Protein AF-A0A1S4CFL9-F1 (afdb_monomer_lite)

Sequence (159 aa):
MVHDGQSRFSINGKPIYHFVGTSTFSEYTVVHVGCVVKISPLLLLTKSVFSVVESPHVIAKMTDGRVDRSVEYTGHIDAMISAFEYAHDTHPMNLMNGMTLKRTFFGNNKPRYDLPSVVEKYMNKELELEKFITHKLLFAEINKAFDLMLKGEGLRCIC

pLDDT: mean 77.55, std 16.58, range [30.53, 96.88]

Structure (mmCIF, N/CA/C/O backbone):
data_AF-A0A1S4CFL9-F1
#
_entry.id   AF-A0A1S4CFL9-F1
#
loop_
_atom_site.group_PDB
_atom_site.id
_atom_site.type_symbol
_atom_site.label_atom_id
_atom_site.label_alt_id
_atom_site.label_comp_id
_atom_site.label_asym_id
_atom_site.label_entity_id
_atom_site.label_seq_id
_atom_site.pdbx_PDB_ins_code
_atom_site.Cartn_x
_atom_site.Cartn_y
_atom_site.Cartn_z
_atom_site.occupancy
_atom_site.B_iso_or_equiv
_atom_site.auth_seq_id
_atom_site.auth_comp_id
_atom_site.auth_asym_id
_atom_site.auth_atom_id
_atom_site.pdbx_PDB_model_num
ATOM 1 N N . MET A 1 1 ? 5.068 12.900 10.701 1.00 54.12 1 MET A N 1
ATOM 2 C CA . MET A 1 1 ? 4.931 12.569 12.137 1.00 54.12 1 MET A CA 1
ATOM 3 C C . MET A 1 1 ? 4.168 13.692 12.804 1.00 54.12 1 MET A C 1
ATOM 5 O O . MET A 1 1 ? 4.360 14.834 12.404 1.00 54.12 1 MET A O 1
ATOM 9 N N . VAL A 1 2 ? 3.292 13.383 13.761 1.00 65.19 2 VAL A N 1
ATOM 10 C CA . VAL A 1 2 ? 2.716 14.421 14.626 1.00 65.19 2 VAL A CA 1
ATOM 11 C C . VAL A 1 2 ? 3.889 15.062 15.379 1.00 65.19 2 VAL A C 1
ATOM 13 O O . VAL A 1 2 ? 4.728 14.352 15.930 1.00 65.19 2 VAL A O 1
ATOM 16 N N . HIS A 1 3 ? 4.032 16.382 15.273 1.00 70.56 3 HIS A N 1
ATOM 17 C CA . HIS A 1 3 ? 5.257 17.091 15.669 1.00 70.56 3 HIS A CA 1
ATOM 18 C C . HIS A 1 3 ? 5.494 17.126 17.186 1.00 70.56 3 HIS A C 1
ATOM 20 O O . HIS A 1 3 ? 6.603 17.413 17.619 1.00 70.56 3 HIS A O 1
ATOM 26 N N . ASP A 1 4 ? 4.476 16.802 17.981 1.00 84.50 4 ASP A N 1
ATOM 27 C CA . ASP A 1 4 ? 4.529 16.777 19.445 1.00 84.50 4 ASP A CA 1
ATOM 28 C C . ASP A 1 4 ? 5.131 15.485 20.029 1.00 84.50 4 ASP A C 1
ATOM 30 O O . ASP A 1 4 ? 5.258 15.366 21.246 1.00 84.50 4 ASP A O 1
ATOM 34 N N . GLY A 1 5 ? 5.497 14.510 19.184 1.00 80.25 5 GLY A N 1
ATOM 35 C CA . GLY A 1 5 ? 6.109 13.248 19.612 1.00 80.25 5 GLY A CA 1
ATOM 36 C C . GLY A 1 5 ? 5.176 12.321 20.398 1.00 80.25 5 GLY A C 1
ATOM 37 O O . GLY A 1 5 ? 5.620 11.285 20.892 1.00 80.25 5 GLY A O 1
ATOM 38 N N . GLN A 1 6 ? 3.890 12.654 20.511 1.00 86.56 6 GLN A N 1
ATOM 39 C CA . GLN A 1 6 ? 2.918 11.873 21.266 1.00 86.56 6 GLN A CA 1
ATOM 40 C C . GLN A 1 6 ? 2.059 11.000 20.347 1.00 86.56 6 GLN A C 1
ATOM 42 O O . GLN A 1 6 ? 1.766 11.347 19.201 1.00 86.56 6 GLN A O 1
ATOM 47 N N . SER A 1 7 ? 1.590 9.866 20.873 1.00 91.88 7 SER A N 1
ATOM 48 C CA . SER A 1 7 ? 0.636 9.035 20.144 1.00 91.88 7 SER A CA 1
ATOM 49 C C . SER A 1 7 ? -0.804 9.524 20.283 1.00 91.88 7 SER A C 1
ATOM 51 O O . SER A 1 7 ? -1.218 10.035 21.319 1.00 91.88 7 SER A O 1
ATOM 53 N N . ARG A 1 8 ? -1.588 9.313 19.225 1.00 94.81 8 ARG A N 1
ATOM 54 C CA . ARG A 1 8 ? -3.044 9.525 19.195 1.00 94.81 8 ARG A CA 1
ATOM 55 C C . ARG A 1 8 ? -3.832 8.221 19.341 1.00 94.81 8 ARG A C 1
ATOM 57 O O . ARG A 1 8 ? -5.053 8.258 19.377 1.00 94.81 8 ARG A O 1
ATOM 64 N N . PHE A 1 9 ? -3.131 7.097 19.468 1.00 96.06 9 PHE A N 1
ATOM 65 C CA . PHE A 1 9 ? -3.704 5.788 19.738 1.00 96.06 9 PHE A CA 1
ATOM 66 C C . PHE A 1 9 ? -3.302 5.316 21.131 1.00 96.06 9 PHE A C 1
ATOM 68 O O . PHE A 1 9 ? -2.152 5.472 21.552 1.00 96.06 9 PHE A O 1
ATOM 75 N N . SER A 1 10 ? -4.245 4.698 21.834 1.00 96.31 10 SER A N 1
ATOM 76 C CA . SER A 1 10 ? -3.976 4.019 23.096 1.00 96.31 10 SER A CA 1
ATOM 77 C C . SER A 1 10 ? -4.935 2.852 23.291 1.00 96.31 10 SER A C 1
ATOM 79 O O . SER A 1 10 ? -6.075 2.910 22.834 1.00 96.31 10 SER A O 1
ATOM 81 N N . ILE A 1 11 ? -4.479 1.810 23.982 1.00 96.88 11 ILE A N 1
ATOM 82 C CA . ILE A 1 11 ? -5.327 0.725 24.487 1.00 96.88 11 ILE A CA 1
ATOM 83 C C . ILE A 1 11 ? -5.075 0.622 25.985 1.00 96.88 11 ILE A C 1
ATOM 85 O O . ILE A 1 11 ? -3.927 0.528 26.421 1.00 96.88 11 ILE A O 1
ATOM 89 N N . ASN A 1 12 ? -6.145 0.653 26.783 1.00 96.62 12 ASN A N 1
ATOM 90 C CA . ASN A 1 12 ? -6.076 0.565 28.247 1.00 96.62 12 ASN A CA 1
ATOM 91 C C . ASN A 1 12 ? -5.094 1.584 28.864 1.00 96.62 12 ASN A C 1
ATOM 93 O O . ASN A 1 12 ? -4.309 1.252 29.750 1.00 96.62 12 ASN A O 1
ATOM 97 N N . GLY A 1 13 ? -5.077 2.812 28.334 1.00 94.19 13 GLY A N 1
ATOM 98 C CA . GLY A 1 13 ? -4.181 3.889 28.774 1.00 94.19 13 GLY A CA 1
ATOM 99 C C . GLY A 1 13 ? -2.720 3.754 28.326 1.00 94.19 13 GLY A C 1
ATOM 100 O O . GLY A 1 13 ? -1.931 4.667 28.562 1.00 94.19 13 GLY A O 1
ATOM 101 N N . LYS A 1 14 ? -2.338 2.662 27.649 1.00 96.00 14 LYS A N 1
ATOM 102 C CA . LYS A 1 14 ? -0.991 2.488 27.089 1.00 96.00 14 LYS A CA 1
ATOM 103 C C . LYS A 1 14 ? -0.932 3.034 25.659 1.00 96.00 14 LYS A C 1
ATOM 105 O O . LYS A 1 14 ? -1.786 2.663 24.850 1.00 96.00 14 LYS A O 1
ATOM 110 N N . PRO A 1 15 ? 0.050 3.885 25.319 1.00 95.19 15 PRO A N 1
ATOM 111 C CA . PRO A 1 15 ? 0.169 4.455 23.982 1.00 95.19 15 PRO A CA 1
ATOM 112 C C . PRO A 1 15 ? 0.551 3.390 22.944 1.00 95.19 15 PRO A C 1
ATOM 114 O O . PRO A 1 15 ? 1.374 2.516 23.212 1.00 95.19 15 PRO A O 1
ATOM 117 N N . ILE A 1 16 ? -0.017 3.500 21.743 1.00 95.56 16 ILE A N 1
ATOM 118 C CA . ILE A 1 16 ? 0.307 2.661 20.576 1.00 95.56 16 ILE A CA 1
ATOM 119 C C . ILE A 1 16 ? 0.970 3.535 19.529 1.00 95.56 16 ILE A C 1
ATOM 121 O O . ILE A 1 16 ? 0.428 4.576 19.183 1.00 95.56 16 ILE A O 1
ATOM 125 N N . TYR A 1 17 ? 2.128 3.154 19.007 1.00 92.56 17 TYR A N 1
ATOM 126 C CA . TYR A 1 17 ? 2.849 4.007 18.064 1.00 92.56 17 TYR A CA 1
ATOM 127 C C . TYR A 1 17 ? 2.162 4.114 16.703 1.00 92.56 17 TYR A C 1
ATOM 129 O O . TYR A 1 17 ? 1.565 3.168 16.197 1.00 92.56 17 TYR A O 1
ATOM 137 N N . HIS A 1 18 ? 2.300 5.290 16.094 1.00 92.19 18 HIS A N 1
ATOM 138 C CA . HIS A 1 18 ? 1.930 5.501 14.701 1.00 92.19 18 HIS A CA 1
ATOM 139 C C . HIS A 1 18 ? 2.923 4.813 13.764 1.00 92.19 18 HIS A C 1
ATOM 141 O O . HIS A 1 18 ? 4.128 4.834 14.015 1.00 92.19 18 HIS A O 1
ATOM 147 N N . PHE A 1 19 ? 2.432 4.294 12.639 1.00 87.88 19 PHE A N 1
ATOM 148 C CA . PHE A 1 19 ? 3.258 3.675 11.606 1.00 87.88 19 PHE A CA 1
ATOM 149 C C . PHE A 1 19 ? 3.299 4.553 10.350 1.00 87.88 19 PHE A C 1
ATOM 151 O O . PHE A 1 19 ? 2.260 4.909 9.793 1.00 87.88 19 PHE A O 1
ATOM 158 N N . VAL A 1 20 ? 4.510 4.959 9.946 1.00 87.12 20 VAL A N 1
ATOM 159 C CA . VAL A 1 20 ? 4.816 5.764 8.735 1.00 87.12 20 VAL A CA 1
ATOM 160 C C . VAL A 1 20 ? 3.961 7.042 8.594 1.00 87.12 20 VAL A C 1
ATOM 162 O O . VAL A 1 20 ? 3.805 7.608 7.517 1.00 87.12 20 VAL A O 1
ATOM 165 N N . GLY A 1 21 ? 3.417 7.545 9.706 1.00 84.31 21 GLY A N 1
ATOM 166 C CA . GLY A 1 21 ? 2.596 8.757 9.741 1.00 84.31 21 GLY A CA 1
ATOM 167 C C . GLY A 1 21 ? 1.194 8.623 9.138 1.00 84.31 21 GLY A C 1
ATOM 168 O O . GLY A 1 21 ? 0.580 9.659 8.888 1.00 84.31 21 GLY A O 1
ATOM 169 N N . THR A 1 22 ? 0.705 7.399 8.910 1.00 87.56 22 THR A N 1
ATOM 170 C CA . THR A 1 22 ? -0.627 7.125 8.340 1.00 87.56 22 THR A CA 1
ATOM 171 C C . THR A 1 22 ? -1.465 6.203 9.223 1.00 87.56 22 THR A C 1
ATOM 173 O O . THR A 1 22 ? -2.600 6.549 9.533 1.00 87.56 22 THR A O 1
ATOM 176 N N . SER A 1 23 ? -0.911 5.072 9.676 1.00 92.44 23 SER A N 1
ATOM 177 C CA . SER A 1 23 ? -1.579 4.116 10.579 1.00 92.44 23 SER A CA 1
ATOM 178 C C . SER A 1 23 ? -2.971 3.676 10.085 1.00 92.44 23 SER A C 1
ATOM 180 O O . SER A 1 23 ? -3.957 3.773 10.808 1.00 92.44 23 SER A O 1
ATOM 182 N N . THR A 1 24 ? -3.065 3.222 8.832 1.00 92.81 24 THR A N 1
ATOM 183 C CA . THR A 1 24 ? -4.346 2.950 8.145 1.00 92.81 24 THR A CA 1
ATOM 184 C C . THR A 1 24 ? -5.028 1.640 8.539 1.00 92.81 24 THR A C 1
ATOM 186 O O . THR A 1 24 ? -6.119 1.367 8.055 1.00 92.81 24 THR A O 1
ATOM 189 N N . PHE A 1 25 ? -4.426 0.822 9.407 1.00 94.44 25 PHE A N 1
ATOM 190 C CA . PHE A 1 25 ? -5.082 -0.361 9.975 1.00 94.44 25 PHE A CA 1
ATOM 191 C C . PHE A 1 25 ? -5.900 0.010 11.213 1.00 94.44 25 PHE A C 1
ATOM 193 O O . PHE A 1 25 ? -5.642 -0.448 12.322 1.00 94.44 25 PHE A O 1
ATOM 200 N N . SER A 1 26 ? -6.857 0.905 11.002 1.00 93.75 26 SER A N 1
ATOM 201 C CA . SER A 1 26 ? -7.799 1.411 11.992 1.00 93.75 26 SER A CA 1
ATOM 202 C C . SER A 1 26 ? -8.947 2.086 11.246 1.00 93.75 26 SER A C 1
ATOM 204 O O . SER A 1 26 ? -8.718 2.708 10.208 1.00 93.75 26 SER A O 1
ATOM 206 N N . GLU A 1 27 ? -10.164 2.019 11.783 1.00 92.31 27 GLU A N 1
ATOM 207 C CA . GLU A 1 27 ? -11.330 2.710 11.207 1.00 92.31 27 GLU A CA 1
ATOM 208 C C . GLU A 1 27 ? -11.139 4.235 11.175 1.00 92.31 27 GLU A C 1
ATOM 210 O O . GLU A 1 27 ? -11.624 4.919 10.275 1.00 92.31 27 GLU A O 1
ATOM 215 N N . TYR A 1 28 ? -10.380 4.767 12.137 1.00 94.69 28 TYR A N 1
ATOM 216 C CA . TYR A 1 28 ? -10.034 6.181 12.230 1.00 94.69 28 TYR A CA 1
ATOM 217 C C . TYR A 1 28 ? -8.542 6.353 12.492 1.00 94.69 28 TYR A C 1
ATOM 219 O O . TYR A 1 28 ? -7.928 5.590 13.241 1.00 94.69 28 TYR A O 1
ATOM 227 N N . THR A 1 29 ? -7.953 7.397 11.917 1.00 94.62 29 THR A N 1
ATOM 228 C CA . THR A 1 29 ? -6.554 7.757 12.150 1.00 94.62 29 THR A CA 1
ATOM 229 C C . THR A 1 29 ? -6.381 9.267 12.239 1.00 94.62 29 THR A C 1
ATOM 231 O O . THR A 1 29 ? -7.201 10.039 11.741 1.00 94.62 29 THR A O 1
ATOM 234 N N . VAL A 1 30 ? -5.295 9.691 12.881 1.00 93.12 30 VAL A N 1
ATOM 235 C CA . VAL A 1 30 ? -4.888 11.093 12.975 1.00 93.12 30 VAL A CA 1
ATOM 236 C C . VAL A 1 30 ? -3.569 11.251 12.244 1.00 93.12 30 VAL A C 1
ATOM 238 O O . VAL A 1 30 ? -2.565 10.639 12.607 1.00 93.12 30 VAL A O 1
ATOM 241 N N . VAL A 1 31 ? -3.565 12.108 11.231 1.00 90.69 31 VAL A N 1
ATOM 242 C CA . VAL A 1 31 ? -2.417 12.322 10.352 1.00 90.69 31 VAL A CA 1
ATOM 243 C C . VAL A 1 31 ? -2.047 13.796 10.305 1.00 90.69 31 VAL A C 1
ATOM 245 O O . VAL A 1 31 ? -2.894 14.680 10.429 1.00 90.69 31 VAL A O 1
ATOM 248 N N . HIS A 1 32 ? -0.759 14.075 10.118 1.00 89.31 32 HIS A N 1
ATOM 249 C CA . HIS A 1 32 ? -0.317 15.442 9.872 1.00 89.31 32 HIS A CA 1
ATOM 250 C C . HIS A 1 32 ? -0.890 15.921 8.531 1.00 89.31 32 HIS A C 1
ATOM 252 O O . HIS A 1 32 ? -0.863 15.165 7.559 1.00 89.31 32 HIS A O 1
ATOM 258 N N . VAL A 1 33 ? -1.321 17.185 8.439 1.00 88.50 33 VAL A N 1
ATOM 259 C CA . VAL A 1 33 ? -1.859 17.778 7.194 1.00 88.50 33 VAL A CA 1
ATOM 260 C C . VAL A 1 33 ? -0.929 17.561 6.001 1.00 88.50 33 VAL A C 1
ATOM 262 O O . VAL A 1 33 ? -1.359 17.384 4.867 1.00 88.50 33 VAL A O 1
ATOM 265 N N . GLY A 1 34 ? 0.375 17.496 6.268 1.00 86.25 34 GLY A N 1
ATOM 266 C CA . GLY A 1 34 ? 1.365 17.275 5.236 1.00 86.25 34 GLY A CA 1
ATOM 267 C C . GLY A 1 34 ? 1.393 15.884 4.600 1.00 86.25 34 GLY A C 1
ATOM 268 O O . GLY A 1 34 ? 2.011 15.746 3.544 1.00 86.25 34 GLY A O 1
ATOM 269 N N . CYS A 1 35 ? 0.741 14.905 5.226 1.00 85.88 35 CYS A N 1
ATOM 270 C CA . CYS A 1 35 ? 0.575 13.526 4.767 1.00 85.88 35 CYS A CA 1
ATOM 271 C C . CYS A 1 35 ? -0.805 13.288 4.125 1.00 85.88 35 CYS A C 1
ATOM 273 O O . CYS A 1 35 ? -1.118 12.156 3.774 1.00 85.88 35 CYS A O 1
ATOM 275 N N . VAL A 1 36 ? -1.626 14.335 3.980 1.00 88.50 36 VAL A N 1
ATOM 276 C CA . VAL A 1 36 ? -2.968 14.260 3.393 1.00 88.50 36 VAL A CA 1
ATOM 277 C C . VAL A 1 36 ? -2.965 14.920 2.023 1.00 88.50 36 VAL A C 1
ATOM 279 O O . VAL A 1 36 ? -2.410 16.003 1.837 1.00 88.50 36 VAL A O 1
ATOM 282 N N . VAL A 1 37 ? -3.622 14.272 1.066 1.00 88.12 37 VAL A N 1
ATOM 283 C CA . VAL A 1 37 ? -3.909 14.836 -0.252 1.00 88.12 37 VAL A CA 1
ATOM 284 C C . VAL A 1 37 ? -5.408 14.745 -0.476 1.00 88.12 37 VAL A C 1
ATOM 286 O O . VAL A 1 37 ? -5.997 13.675 -0.339 1.00 88.12 37 VAL A O 1
ATOM 289 N N . LYS A 1 38 ? -6.033 15.876 -0.804 1.00 85.94 38 LYS A N 1
ATOM 290 C CA . LYS A 1 38 ? -7.448 15.907 -1.168 1.00 85.94 38 LYS A CA 1
ATOM 291 C C . LYS A 1 38 ? -7.600 15.386 -2.595 1.00 85.94 38 LYS A C 1
ATOM 293 O O . LYS A 1 38 ? -6.947 15.887 -3.504 1.00 85.94 38 LYS A O 1
ATOM 298 N N . ILE A 1 39 ? -8.481 14.412 -2.773 1.00 83.62 39 ILE A N 1
ATOM 299 C CA . ILE A 1 39 ? -8.816 13.811 -4.068 1.00 83.62 39 ILE A CA 1
ATOM 300 C C . ILE A 1 39 ? -10.300 14.021 -4.385 1.00 83.62 39 ILE A C 1
ATOM 302 O O . ILE A 1 39 ? -11.074 14.438 -3.518 1.00 83.62 39 ILE A O 1
ATOM 306 N N . SER A 1 40 ? -10.694 13.763 -5.635 1.00 77.62 40 SER A N 1
ATOM 307 C CA . SER A 1 40 ? -12.093 13.863 -6.060 1.00 77.62 40 SER A CA 1
ATOM 308 C C . SER A 1 40 ? -12.974 12.872 -5.283 1.00 77.62 40 SER A C 1
ATOM 310 O O . SER A 1 40 ? -12.618 11.695 -5.202 1.00 77.62 40 SER A O 1
ATOM 312 N N . PRO A 1 41 ? -14.139 13.300 -4.759 1.00 69.81 41 PRO A N 1
ATOM 313 C CA . PRO A 1 41 ?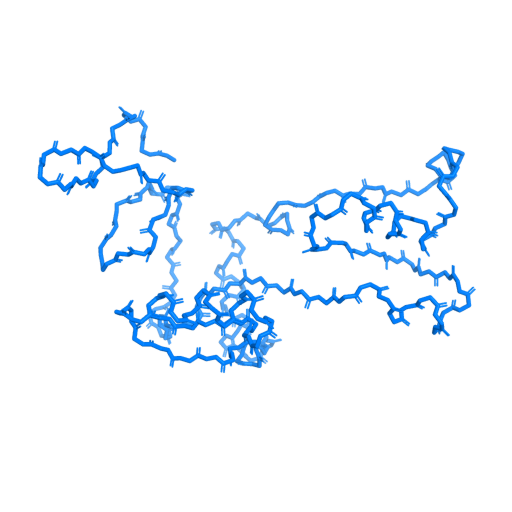 -15.058 12.424 -4.026 1.00 69.81 41 PRO A CA 1
ATOM 314 C C . PRO A 1 41 ? -15.703 11.347 -4.910 1.00 69.81 41 PRO A C 1
ATOM 316 O O . PRO A 1 41 ? -16.292 10.406 -4.392 1.00 69.81 41 PRO A O 1
ATOM 319 N N . LEU A 1 42 ? -15.589 11.467 -6.238 1.00 65.56 42 LEU A N 1
ATOM 320 C CA . LEU A 1 42 ? -16.063 10.456 -7.187 1.00 65.56 42 LEU A CA 1
ATOM 321 C C . LEU A 1 42 ? -15.154 9.214 -7.239 1.00 65.56 42 LEU A C 1
ATOM 323 O O . LEU A 1 42 ? -15.525 8.217 -7.858 1.00 65.56 42 LEU A O 1
ATOM 327 N N . LEU A 1 43 ? -13.973 9.252 -6.608 1.00 64.88 43 LEU A N 1
ATOM 328 C CA . LEU A 1 43 ? -13.106 8.085 -6.494 1.00 64.88 43 LEU A CA 1
ATOM 329 C C . LEU A 1 43 ? -13.631 7.151 -5.395 1.00 64.88 43 LEU A C 1
ATOM 331 O O . LEU A 1 43 ? -13.698 7.528 -4.227 1.00 64.88 43 LEU A O 1
ATOM 335 N N . LEU A 1 44 ? -13.952 5.907 -5.756 1.00 54.34 44 LEU A N 1
ATOM 336 C CA . LEU A 1 44 ? -14.294 4.875 -4.778 1.00 54.34 44 LEU A CA 1
ATOM 337 C C . LEU A 1 44 ? -13.080 4.635 -3.853 1.00 54.34 44 LEU A C 1
ATOM 339 O O . LEU A 1 44 ? -12.025 4.204 -4.323 1.00 54.34 44 LEU A O 1
ATOM 343 N N . LEU A 1 45 ? -13.238 4.907 -2.551 1.00 51.84 45 LEU A N 1
ATOM 344 C CA . LEU A 1 45 ? -12.186 4.868 -1.513 1.00 51.84 45 LEU A CA 1
ATOM 345 C C . LEU A 1 45 ? -11.377 3.560 -1.471 1.00 51.84 45 LEU A C 1
ATOM 347 O O . LEU A 1 45 ? -10.223 3.556 -1.059 1.00 51.84 45 LEU A O 1
ATOM 351 N N . THR A 1 46 ? -11.937 2.456 -1.957 1.00 47.28 46 THR A N 1
ATOM 352 C CA . THR A 1 46 ? -11.290 1.137 -1.988 1.00 47.28 46 THR A CA 1
ATOM 353 C C . THR A 1 46 ? -10.109 1.023 -2.965 1.00 47.28 46 THR A C 1
ATOM 355 O O . THR A 1 46 ? -9.510 -0.040 -3.050 1.00 47.28 46 THR A O 1
ATOM 358 N N . LYS A 1 47 ? -9.774 2.058 -3.749 1.00 50.78 47 LYS A N 1
ATOM 359 C CA . LYS A 1 47 ? -8.904 1.924 -4.939 1.00 50.78 47 LYS A CA 1
ATOM 360 C C . LYS A 1 47 ? -7.543 2.631 -4.855 1.00 50.78 47 LYS A C 1
ATOM 362 O O . LYS A 1 47 ? -6.800 2.625 -5.831 1.00 50.78 47 LYS A O 1
ATOM 367 N N . SER A 1 48 ? -7.186 3.240 -3.722 1.00 42.69 48 SER A N 1
ATOM 368 C CA . SER A 1 48 ? -6.057 4.187 -3.638 1.00 42.69 48 SER A CA 1
ATOM 369 C C . SER A 1 48 ? -4.720 3.634 -3.104 1.00 42.69 48 SER A C 1
ATOM 371 O O . SER A 1 48 ? -3.897 4.415 -2.628 1.00 42.69 48 SER A O 1
ATOM 373 N N . VAL A 1 49 ? -4.449 2.326 -3.181 1.00 45.94 49 VAL A N 1
ATOM 374 C CA . VAL A 1 49 ? -3.165 1.746 -2.723 1.00 45.94 49 VAL A CA 1
ATOM 375 C C . VAL A 1 49 ? -2.280 1.385 -3.919 1.00 45.94 49 VAL A C 1
ATOM 377 O O . VAL A 1 49 ? -2.556 0.433 -4.644 1.00 45.94 49 VAL A O 1
ATOM 380 N N . PHE A 1 50 ? -1.199 2.144 -4.121 1.00 38.53 50 PHE A N 1
ATOM 381 C CA . PHE A 1 50 ? -0.280 1.990 -5.254 1.00 38.53 50 PHE A CA 1
ATOM 382 C C . PHE A 1 50 ? 1.040 1.329 -4.835 1.00 38.53 50 PHE A C 1
ATOM 384 O O . PHE A 1 50 ? 1.764 1.850 -3.988 1.00 38.53 50 PHE A O 1
ATOM 391 N N . SER A 1 51 ? 1.387 0.200 -5.452 1.00 30.53 51 SER A N 1
ATOM 392 C CA . SER A 1 51 ? 2.775 -0.269 -5.638 1.00 30.53 51 SER A CA 1
ATOM 393 C C . SER A 1 51 ? 2.771 -1.470 -6.596 1.00 30.53 51 SER A C 1
ATOM 395 O O . SER A 1 51 ? 1.901 -2.334 -6.482 1.00 30.53 51 SER A O 1
ATOM 397 N N . VAL A 1 52 ? 3.716 -1.512 -7.539 1.00 33.97 52 VAL A N 1
ATOM 398 C CA . VAL A 1 52 ? 3.852 -2.529 -8.608 1.00 33.97 52 VAL A CA 1
ATOM 399 C C . VAL A 1 52 ? 5.119 -3.361 -8.361 1.00 33.97 52 VAL A C 1
ATOM 401 O O . VAL A 1 52 ? 6.102 -2.809 -7.871 1.00 33.97 52 VAL A O 1
ATOM 404 N N . VAL A 1 53 ? 5.091 -4.662 -8.680 1.00 34.53 53 VAL A N 1
ATOM 405 C CA . VAL A 1 53 ? 6.226 -5.604 -8.589 1.00 34.53 53 VAL A CA 1
ATOM 406 C C . VAL A 1 53 ? 6.224 -6.503 -9.829 1.00 34.53 53 VAL A C 1
ATOM 408 O O . VAL A 1 53 ? 5.184 -7.072 -10.144 1.00 34.53 53 VAL A O 1
ATOM 411 N N . GLU A 1 54 ? 7.379 -6.681 -10.478 1.00 33.78 54 GLU A N 1
ATOM 412 C CA . GLU A 1 54 ? 7.665 -7.833 -11.352 1.00 33.78 54 GLU A CA 1
ATOM 413 C C . GLU A 1 54 ? 9.092 -8.360 -11.110 1.00 33.78 54 GLU A C 1
ATOM 415 O O . GLU A 1 54 ? 9.948 -7.648 -10.583 1.00 33.78 54 GLU A O 1
ATOM 420 N N . SER A 1 55 ? 9.316 -9.643 -11.425 1.00 36.88 55 SER A N 1
ATOM 421 C CA . SER A 1 55 ? 10.441 -10.462 -10.945 1.00 36.88 55 SER A CA 1
ATOM 422 C C . SER A 1 55 ? 11.608 -10.571 -11.961 1.00 36.88 55 SER A C 1
ATOM 424 O O . SER A 1 55 ? 11.3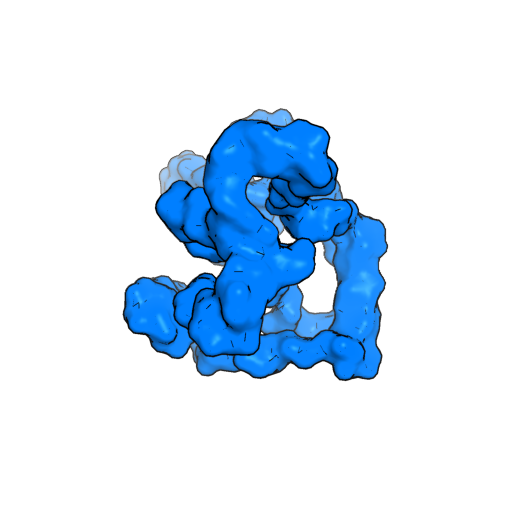55 -10.712 -13.157 1.00 36.88 55 SER A O 1
ATOM 426 N N . PRO A 1 56 ? 12.888 -10.581 -11.525 1.00 40.66 56 PRO A N 1
ATOM 427 C CA . PRO A 1 56 ? 14.067 -10.366 -12.388 1.00 40.66 56 PRO A CA 1
ATOM 428 C C . PRO A 1 56 ? 14.574 -11.555 -13.242 1.00 40.66 56 PRO A C 1
ATOM 430 O O . PRO A 1 56 ? 15.506 -11.382 -14.023 1.00 40.66 56 PRO A O 1
ATOM 433 N N . HIS A 1 57 ? 13.998 -12.759 -13.156 1.00 39.38 57 HIS A N 1
ATOM 434 C CA . HIS A 1 57 ? 14.609 -13.968 -13.753 1.00 39.38 57 HIS A CA 1
ATOM 435 C C . HIS A 1 57 ? 14.302 -14.220 -15.245 1.00 39.38 57 HIS A C 1
ATOM 437 O O . HIS A 1 57 ? 14.951 -15.057 -15.871 1.00 39.38 57 HIS A O 1
ATOM 443 N N . VAL A 1 58 ? 13.336 -13.516 -15.842 1.00 49.59 58 VAL A N 1
ATOM 444 C CA . VAL A 1 58 ? 12.905 -13.754 -17.240 1.00 49.59 58 VAL A CA 1
ATOM 445 C C . VAL A 1 58 ? 13.809 -13.044 -18.263 1.00 49.59 58 VAL A C 1
ATOM 447 O O . VAL A 1 58 ? 13.933 -13.481 -19.405 1.00 49.59 58 VAL A O 1
ATOM 450 N N . ILE A 1 59 ? 14.498 -11.982 -17.845 1.00 51.69 59 ILE A N 1
ATOM 451 C CA . ILE A 1 59 ? 15.109 -10.995 -18.746 1.00 51.69 59 ILE A CA 1
ATOM 452 C C . ILE A 1 59 ? 16.414 -11.500 -19.390 1.00 51.69 59 ILE A C 1
ATOM 454 O O . ILE A 1 59 ? 16.623 -11.306 -20.584 1.00 51.69 59 ILE A O 1
ATOM 458 N N . ALA A 1 60 ? 17.250 -12.236 -18.652 1.00 48.56 60 ALA A N 1
ATOM 459 C CA . ALA A 1 60 ? 18.572 -12.686 -19.112 1.00 48.56 60 ALA A CA 1
ATOM 460 C C . ALA A 1 60 ? 18.547 -13.556 -20.382 1.00 48.56 60 ALA A C 1
ATOM 462 O O . ALA A 1 60 ? 19.473 -13.519 -21.189 1.00 48.56 60 ALA A O 1
ATOM 463 N N . LYS A 1 61 ? 17.487 -14.357 -20.556 1.00 48.41 61 LYS A N 1
ATOM 464 C CA . LYS A 1 61 ? 17.335 -15.279 -21.694 1.00 48.41 61 LYS A CA 1
ATOM 465 C C . LYS A 1 61 ? 16.709 -14.629 -22.928 1.00 48.41 61 LYS A C 1
ATOM 467 O O . LYS A 1 61 ? 16.738 -15.238 -23.989 1.00 48.41 61 LYS A O 1
ATOM 472 N N . MET A 1 62 ? 16.113 -13.444 -22.787 1.00 55.47 62 MET A N 1
ATOM 473 C CA . MET A 1 62 ? 15.336 -12.796 -23.849 1.00 55.47 62 MET A CA 1
ATOM 474 C C . MET A 1 62 ? 16.098 -11.689 -24.585 1.00 55.47 62 MET A C 1
ATOM 476 O O . MET A 1 62 ? 15.649 -11.277 -25.650 1.00 55.47 62 MET A O 1
ATOM 480 N N . THR A 1 63 ? 17.216 -11.193 -24.043 1.00 60.66 63 THR A N 1
ATOM 481 C CA . THR A 1 63 ? 17.856 -9.956 -24.533 1.00 60.66 63 THR A CA 1
ATOM 482 C C . THR A 1 63 ? 19.343 -10.092 -24.874 1.00 60.66 63 THR A C 1
ATOM 484 O O . THR A 1 63 ? 20.063 -9.095 -24.870 1.00 60.66 63 THR A O 1
ATOM 487 N N . ASP A 1 64 ? 19.832 -11.314 -25.116 1.00 58.97 64 ASP A N 1
ATOM 488 C CA . ASP A 1 64 ? 21.260 -11.598 -25.361 1.00 58.97 64 ASP A CA 1
ATOM 489 C C . ASP A 1 64 ? 22.199 -10.970 -24.305 1.00 58.97 64 ASP A C 1
ATOM 491 O O . ASP A 1 64 ? 23.337 -10.586 -24.577 1.00 58.97 64 ASP A O 1
ATOM 495 N N . GLY A 1 65 ? 21.709 -10.870 -23.063 1.00 57.31 65 GLY A N 1
ATOM 496 C CA . GLY A 1 65 ? 22.488 -10.450 -21.901 1.00 57.31 65 GLY A CA 1
ATOM 497 C C . GLY A 1 65 ? 22.603 -8.943 -21.663 1.00 57.31 65 GLY A C 1
ATOM 498 O O . GLY A 1 65 ? 23.432 -8.557 -20.841 1.00 57.31 65 GLY A O 1
ATOM 499 N N . ARG A 1 66 ? 21.819 -8.079 -22.332 1.00 61.53 66 ARG A N 1
ATOM 500 C CA . ARG A 1 66 ? 21.813 -6.628 -22.036 1.00 61.53 66 ARG A CA 1
ATOM 501 C C . ARG A 1 66 ? 20.418 -6.018 -22.034 1.00 61.53 66 ARG A C 1
ATOM 503 O O . ARG A 1 66 ? 19.567 -6.393 -22.835 1.00 61.53 66 ARG A O 1
ATOM 510 N N . VAL A 1 67 ? 20.197 -5.051 -21.147 1.00 64.50 67 VAL A N 1
ATOM 511 C CA . VAL A 1 67 ? 18.990 -4.212 -21.120 1.00 64.50 67 VAL A CA 1
ATOM 512 C C . VAL A 1 67 ? 19.352 -2.741 -20.978 1.00 64.50 67 VAL A C 1
ATOM 514 O O . VAL A 1 67 ? 20.292 -2.399 -20.266 1.00 64.50 67 VAL A O 1
ATOM 517 N N . ASP A 1 68 ? 18.563 -1.858 -21.595 1.00 67.94 68 ASP A N 1
ATOM 518 C CA . ASP A 1 68 ? 18.747 -0.406 -21.455 1.00 67.94 68 ASP A CA 1
ATOM 519 C C . ASP A 1 68 ? 18.491 0.079 -20.019 1.00 67.94 68 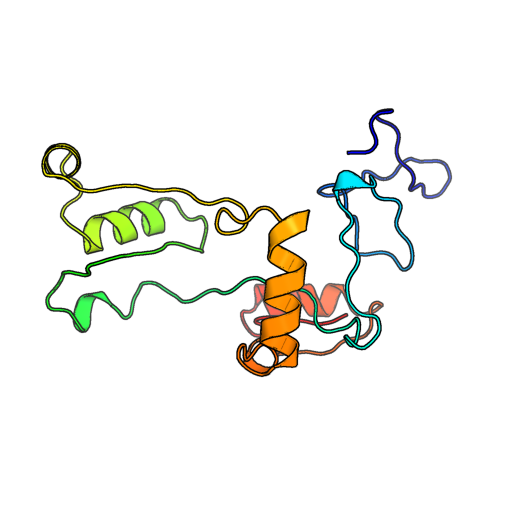ASP A C 1
ATOM 521 O O . ASP A 1 68 ? 19.075 1.066 -19.567 1.00 67.94 68 ASP A O 1
ATOM 525 N N . ARG A 1 69 ? 17.579 -0.593 -19.299 1.00 69.31 69 ARG A N 1
ATOM 526 C CA . ARG A 1 69 ? 17.254 -0.325 -17.893 1.00 69.31 69 ARG A CA 1
ATOM 527 C C . ARG A 1 69 ? 16.861 -1.607 -17.166 1.00 69.31 69 ARG A C 1
ATOM 529 O O . ARG A 1 69 ? 16.066 -2.390 -17.675 1.00 69.31 69 ARG A O 1
ATOM 536 N N . SER A 1 70 ? 17.338 -1.742 -15.935 1.00 73.19 70 SER A N 1
ATOM 537 C CA . SER A 1 70 ? 16.931 -2.758 -14.965 1.00 73.19 70 SER A CA 1
ATOM 538 C C . SER A 1 70 ? 16.385 -2.083 -13.703 1.00 73.19 70 SER A C 1
ATOM 540 O O . SER A 1 70 ? 16.777 -0.963 -13.363 1.00 73.19 70 SER A O 1
ATOM 542 N N . VAL A 1 71 ? 15.437 -2.732 -13.023 1.00 77.88 71 VAL A N 1
ATOM 543 C CA . VAL A 1 71 ? 14.840 -2.211 -11.786 1.00 77.88 71 VAL A CA 1
ATOM 544 C C . VAL A 1 71 ? 14.637 -3.342 -10.784 1.00 77.88 71 VAL A C 1
ATOM 546 O O . VAL A 1 71 ? 14.240 -4.442 -11.154 1.00 77.88 71 VAL A O 1
ATOM 549 N N . GLU A 1 72 ? 14.908 -3.056 -9.515 1.00 78.94 72 GLU A N 1
ATOM 550 C CA . GLU A 1 72 ? 14.819 -3.998 -8.403 1.00 78.94 72 GLU A CA 1
ATOM 551 C C . GLU A 1 72 ? 13.726 -3.541 -7.420 1.00 78.94 72 GLU A C 1
ATOM 553 O O . GLU A 1 72 ? 13.633 -2.354 -7.101 1.00 78.94 72 GLU A O 1
ATOM 558 N N . TYR A 1 73 ? 12.874 -4.478 -6.985 1.00 78.25 73 TYR A N 1
ATOM 559 C CA . TYR A 1 73 ? 11.698 -4.212 -6.135 1.00 78.25 73 TYR A CA 1
ATOM 560 C C . TYR A 1 73 ? 11.491 -5.245 -5.010 1.00 78.25 73 TYR A C 1
ATOM 562 O O . TYR A 1 73 ? 10.440 -5.264 -4.372 1.00 78.25 73 TYR A O 1
ATOM 570 N N . THR A 1 74 ? 12.466 -6.121 -4.767 1.00 77.69 74 THR A N 1
ATOM 571 C CA . THR A 1 74 ? 12.452 -7.143 -3.704 1.00 77.69 74 THR A CA 1
ATOM 572 C C . THR A 1 74 ? 13.107 -6.651 -2.411 1.00 77.69 74 THR A C 1
ATOM 574 O O . THR A 1 74 ? 12.795 -7.159 -1.338 1.00 77.69 74 THR A O 1
ATOM 577 N N . GLY A 1 75 ? 13.998 -5.655 -2.495 1.00 76.31 75 GLY A N 1
ATOM 578 C CA . GLY A 1 75 ? 14.807 -5.183 -1.372 1.00 76.31 75 GLY A CA 1
ATOM 579 C C . GLY A 1 75 ? 15.955 -6.128 -1.000 1.00 76.31 75 GLY A C 1
ATOM 580 O O . GLY A 1 75 ? 16.574 -5.939 0.047 1.00 76.31 75 GLY A O 1
ATOM 581 N N . HIS A 1 76 ? 16.242 -7.137 -1.829 1.00 78.81 76 HIS A N 1
ATOM 582 C CA . HIS A 1 76 ? 17.329 -8.087 -1.608 1.00 78.81 76 HIS A CA 1
ATOM 583 C C . HIS A 1 76 ? 18.629 -7.579 -2.239 1.00 78.81 76 HIS A C 1
ATOM 585 O O . HIS A 1 76 ? 18.663 -7.245 -3.424 1.00 78.81 76 HIS A O 1
ATOM 591 N N . ILE A 1 77 ? 19.719 -7.559 -1.466 1.00 77.62 77 ILE A N 1
ATOM 592 C CA . ILE A 1 77 ? 20.997 -6.996 -1.927 1.00 77.62 77 ILE A CA 1
ATOM 593 C C . ILE A 1 77 ? 21.550 -7.739 -3.146 1.00 77.62 77 ILE A C 1
ATOM 595 O O . ILE A 1 77 ? 21.934 -7.103 -4.122 1.00 77.62 77 ILE A O 1
ATOM 599 N N . ASP A 1 78 ? 21.486 -9.070 -3.147 1.00 78.12 78 ASP A N 1
ATOM 600 C CA . ASP A 1 78 ? 21.964 -9.864 -4.283 1.00 78.12 78 ASP A CA 1
ATOM 601 C C . ASP A 1 78 ? 21.135 -9.608 -5.546 1.00 78.12 78 ASP A C 1
ATOM 603 O O . ASP A 1 78 ? 21.691 -9.491 -6.632 1.00 78.12 78 ASP A O 1
ATOM 607 N N . ALA A 1 79 ? 19.817 -9.412 -5.414 1.00 76.19 79 ALA A N 1
ATOM 608 C CA . ALA A 1 79 ? 18.965 -9.064 -6.549 1.00 76.19 79 ALA A CA 1
ATOM 609 C C . ALA A 1 79 ? 19.286 -7.665 -7.096 1.00 76.19 79 ALA A C 1
ATOM 611 O O . ALA A 1 79 ? 19.184 -7.440 -8.301 1.00 76.19 79 ALA A O 1
ATOM 612 N N . MET A 1 80 ? 19.703 -6.733 -6.234 1.00 77.62 80 MET A N 1
ATOM 613 C CA . MET A 1 80 ? 20.157 -5.401 -6.642 1.00 77.62 80 MET A CA 1
ATOM 614 C C . MET A 1 80 ? 21.477 -5.471 -7.405 1.00 77.62 80 MET A C 1
ATOM 616 O O . MET A 1 80 ? 21.608 -4.820 -8.442 1.00 77.62 80 MET A O 1
ATOM 620 N N . ILE A 1 81 ? 22.423 -6.280 -6.923 1.00 77.88 81 ILE A N 1
ATOM 621 C CA . ILE A 1 81 ? 23.689 -6.541 -7.613 1.00 77.88 81 ILE A CA 1
ATOM 622 C C . ILE A 1 81 ? 23.399 -7.169 -8.977 1.00 77.88 81 ILE A C 1
ATOM 624 O O . ILE A 1 81 ? 23.827 -6.625 -9.988 1.00 77.88 81 ILE A O 1
ATOM 628 N N . SER A 1 82 ? 22.574 -8.217 -9.037 1.00 75.12 82 SER A N 1
ATOM 629 C CA . SER A 1 82 ? 22.202 -8.843 -10.308 1.00 75.12 82 SER A CA 1
ATOM 630 C C . SER A 1 82 ? 21.490 -7.873 -11.254 1.00 75.12 82 SER A C 1
ATOM 632 O O . SER A 1 82 ? 21.803 -7.834 -12.439 1.00 75.12 82 SER A O 1
ATOM 634 N N . ALA A 1 83 ? 20.559 -7.046 -10.762 1.00 72.44 83 ALA A N 1
ATOM 635 C CA . ALA A 1 83 ? 19.907 -6.025 -11.583 1.00 72.44 83 ALA A CA 1
ATOM 636 C C . ALA A 1 83 ? 20.932 -5.053 -12.185 1.00 72.44 83 ALA A C 1
ATOM 638 O O . ALA A 1 83 ? 20.806 -4.677 -13.350 1.00 72.44 83 ALA A O 1
ATOM 639 N N . PHE A 1 84 ? 21.960 -4.675 -11.426 1.00 70.19 84 PHE A N 1
ATOM 640 C CA . PHE A 1 84 ? 23.058 -3.857 -11.932 1.00 70.19 84 PHE A CA 1
ATOM 641 C C . PHE A 1 84 ? 23.876 -4.604 -13.001 1.00 70.19 84 PHE A C 1
ATOM 643 O O . PHE A 1 84 ? 24.082 -4.061 -14.084 1.00 70.19 84 PHE A O 1
ATOM 650 N N . GLU A 1 85 ? 24.233 -5.866 -12.750 1.00 68.38 85 GLU A N 1
ATOM 651 C CA . GLU A 1 85 ? 24.993 -6.728 -13.674 1.00 68.38 85 GLU A CA 1
ATOM 652 C C . GLU A 1 85 ? 24.291 -6.946 -15.020 1.00 68.38 85 GLU A C 1
ATOM 654 O O . GLU A 1 85 ? 24.940 -6.976 -16.064 1.00 68.38 85 GLU A O 1
ATOM 659 N N . TYR A 1 86 ? 22.956 -7.040 -15.022 1.00 64.62 86 TYR A N 1
ATOM 660 C CA . TYR A 1 86 ? 22.171 -7.204 -16.252 1.00 64.62 86 TYR A CA 1
ATOM 661 C C . TYR A 1 86 ? 22.210 -5.988 -17.180 1.00 64.62 86 TYR A C 1
ATOM 663 O O . TYR A 1 86 ? 21.974 -6.121 -18.383 1.00 64.62 86 TYR A O 1
ATOM 671 N N . ALA A 1 87 ? 22.481 -4.803 -16.636 1.00 56.97 87 ALA A N 1
ATOM 672 C CA . ALA A 1 87 ? 22.687 -3.615 -17.448 1.00 56.97 87 ALA A CA 1
ATOM 673 C C . ALA A 1 87 ? 24.139 -3.534 -17.961 1.00 56.97 87 ALA A C 1
ATOM 675 O O . ALA A 1 87 ? 24.335 -3.029 -19.061 1.00 56.97 87 ALA A O 1
ATOM 676 N N . HIS A 1 88 ? 25.130 -4.046 -17.213 1.00 54.75 88 HIS A N 1
ATOM 677 C CA . HIS A 1 88 ? 26.524 -4.310 -17.617 1.00 54.75 88 HIS A CA 1
ATOM 678 C C . HIS A 1 88 ? 27.306 -4.918 -16.424 1.00 54.75 88 HIS A C 1
ATOM 680 O O . HIS A 1 88 ? 26.918 -4.701 -15.284 1.00 54.75 88 HIS A O 1
ATOM 686 N N . ASP A 1 89 ? 28.430 -5.610 -16.670 1.00 55.91 89 ASP A N 1
ATOM 687 C CA . ASP A 1 89 ? 29.325 -6.213 -15.650 1.00 55.91 89 ASP A CA 1
ATOM 688 C C . ASP A 1 89 ? 29.563 -5.304 -14.409 1.00 55.91 89 ASP A C 1
ATOM 690 O O . ASP A 1 89 ? 29.669 -4.083 -14.537 1.00 55.91 89 ASP A O 1
ATOM 694 N N . THR A 1 90 ? 29.673 -5.843 -13.190 1.00 55.75 90 THR A N 1
ATOM 695 C CA . THR A 1 90 ? 29.761 -5.046 -11.939 1.00 55.75 90 THR A CA 1
ATOM 696 C C . THR A 1 90 ? 31.072 -4.283 -11.756 1.00 55.75 90 THR A C 1
ATOM 698 O O . THR A 1 90 ? 31.257 -3.582 -10.757 1.00 55.75 90 THR A O 1
ATOM 701 N N . HIS A 1 91 ? 31.995 -4.376 -12.714 1.00 65.56 91 HIS A N 1
ATOM 702 C CA . HIS A 1 91 ? 33.295 -3.733 -12.625 1.00 65.56 91 HIS A CA 1
ATOM 703 C C . HIS A 1 91 ? 33.150 -2.204 -12.451 1.00 65.56 91 HIS A C 1
ATOM 705 O O . HIS A 1 91 ? 32.522 -1.548 -13.286 1.00 65.56 91 HIS A O 1
ATOM 711 N N . PRO A 1 92 ? 33.803 -1.588 -11.439 1.00 65.69 92 PRO A N 1
ATOM 712 C CA . PRO A 1 92 ? 33.737 -0.143 -11.175 1.00 65.69 92 PRO A CA 1
ATOM 713 C C . PRO A 1 92 ? 33.987 0.780 -12.379 1.00 65.69 92 PRO A C 1
ATOM 715 O O . PRO A 1 92 ? 33.499 1.910 -12.411 1.00 65.69 92 PRO A O 1
ATOM 718 N N . MET A 1 93 ? 34.709 0.298 -13.395 1.00 68.50 93 MET A N 1
ATOM 719 C CA . MET A 1 93 ? 34.950 1.026 -14.639 1.00 68.50 93 MET A CA 1
ATOM 720 C C . MET A 1 93 ? 33.664 1.314 -15.424 1.00 68.50 93 MET A C 1
ATOM 722 O O . MET A 1 93 ? 33.605 2.306 -16.142 1.00 68.50 93 MET A O 1
ATOM 726 N N . ASN A 1 94 ? 32.601 0.527 -15.251 1.00 64.00 94 ASN A N 1
ATOM 727 C CA . ASN A 1 94 ? 31.338 0.736 -15.959 1.00 64.00 94 ASN A CA 1
ATOM 728 C C . ASN A 1 94 ? 30.562 1.958 -15.449 1.00 64.00 94 ASN A C 1
ATOM 730 O O . ASN A 1 94 ? 29.905 2.634 -16.241 1.00 64.00 94 ASN A O 1
ATOM 734 N N . LEU A 1 95 ? 30.725 2.328 -14.172 1.00 65.31 95 LEU A N 1
ATOM 735 C CA . LEU A 1 95 ? 30.213 3.603 -13.659 1.00 65.31 95 LEU A CA 1
ATOM 736 C C . LEU A 1 95 ? 30.949 4.792 -14.300 1.00 65.31 95 LEU A C 1
ATOM 738 O O . LEU A 1 95 ? 30.328 5.783 -14.673 1.00 65.31 95 LEU A O 1
ATOM 742 N N . MET A 1 96 ? 32.267 4.660 -14.492 1.00 67.12 96 MET A N 1
ATOM 743 C CA . MET A 1 96 ? 33.092 5.665 -15.177 1.00 67.12 96 MET A CA 1
ATOM 744 C C . MET A 1 96 ? 32.777 5.762 -16.678 1.00 67.12 96 MET A C 1
ATOM 746 O O . MET A 1 96 ? 32.910 6.835 -17.260 1.00 67.12 96 MET A O 1
ATOM 750 N N . ASN A 1 97 ? 32.292 4.677 -17.289 1.00 67.38 97 ASN A N 1
ATOM 751 C CA . ASN A 1 97 ? 31.911 4.611 -18.703 1.00 67.38 97 ASN A CA 1
ATOM 752 C C . ASN A 1 97 ? 30.480 5.119 -18.991 1.00 67.38 97 ASN A C 1
ATOM 754 O O . ASN A 1 97 ? 29.973 4.919 -20.093 1.00 67.38 97 ASN A O 1
ATOM 758 N N . GLY A 1 98 ? 29.825 5.790 -18.033 1.00 69.12 98 GLY A N 1
ATOM 759 C CA . GLY A 1 98 ? 28.553 6.495 -18.254 1.00 69.12 98 GLY A CA 1
ATOM 760 C C . GLY A 1 98 ? 27.299 5.798 -17.716 1.00 69.12 98 GLY A C 1
ATOM 761 O O . GLY A 1 98 ? 26.188 6.287 -17.933 1.00 69.12 98 GLY A O 1
ATOM 762 N N . MET A 1 99 ? 27.441 4.691 -16.983 1.00 68.69 99 MET A N 1
ATOM 763 C CA . MET A 1 99 ? 26.310 4.054 -16.309 1.00 68.69 99 MET A CA 1
ATOM 764 C C . MET A 1 99 ? 25.771 4.932 -15.173 1.00 68.69 99 MET A C 1
ATOM 766 O O . MET A 1 99 ? 26.524 5.575 -14.444 1.00 68.69 99 MET A O 1
ATOM 770 N N . THR A 1 100 ? 24.448 4.934 -14.985 1.00 70.19 100 THR A N 1
ATOM 771 C CA . THR A 1 100 ? 23.808 5.695 -13.904 1.00 70.19 100 THR A CA 1
ATOM 772 C C . THR A 1 100 ? 23.020 4.785 -12.971 1.00 70.19 100 THR A C 1
ATOM 774 O O . THR A 1 100 ? 21.988 4.241 -13.355 1.00 70.19 100 THR A O 1
ATOM 777 N N . LEU A 1 101 ? 23.447 4.704 -11.711 1.00 79.69 101 LEU A N 1
ATOM 778 C CA . LEU A 1 101 ? 22.659 4.101 -10.639 1.00 79.69 101 LEU A CA 1
ATOM 779 C C . LEU A 1 101 ? 21.758 5.165 -10.001 1.00 79.69 101 LEU A C 1
ATOM 781 O O . LEU A 1 101 ? 22.237 6.188 -9.508 1.00 79.69 101 LEU A O 1
ATOM 785 N N . LYS A 1 102 ? 20.442 4.935 -10.001 1.00 80.50 102 LYS A N 1
ATOM 786 C CA . LYS A 1 102 ? 19.461 5.823 -9.360 1.00 80.50 102 LYS A CA 1
ATOM 787 C C . LYS A 1 102 ? 18.651 5.045 -8.336 1.00 80.50 102 LYS A C 1
ATOM 789 O O . LYS A 1 102 ? 18.276 3.904 -8.570 1.00 80.50 102 LYS A O 1
ATOM 794 N N . ARG A 1 103 ? 18.322 5.712 -7.233 1.00 77.00 103 ARG A N 1
ATOM 795 C CA . ARG A 1 103 ? 17.330 5.240 -6.261 1.00 77.00 103 ARG A CA 1
ATOM 796 C C . ARG A 1 103 ? 16.076 6.091 -6.349 1.00 77.00 103 ARG A C 1
ATOM 798 O O . ARG A 1 103 ? 16.139 7.254 -6.759 1.00 77.00 103 ARG A O 1
ATOM 805 N N . THR A 1 104 ? 14.952 5.534 -5.922 1.00 76.81 104 THR A N 1
ATOM 806 C CA . THR A 1 104 ? 13.699 6.274 -5.868 1.00 76.81 104 THR A CA 1
ATOM 807 C C . THR A 1 104 ? 12.932 6.010 -4.584 1.00 76.81 104 THR A C 1
ATOM 809 O O . THR A 1 104 ? 12.879 4.888 -4.094 1.00 76.81 104 THR A O 1
ATOM 812 N N . PHE A 1 105 ? 12.333 7.068 -4.044 1.00 72.06 105 PHE A N 1
ATOM 813 C CA . PHE A 1 105 ? 11.340 6.989 -2.981 1.00 72.06 105 PHE A CA 1
ATOM 814 C C . PHE A 1 105 ? 10.037 7.570 -3.538 1.00 72.06 105 PHE A C 1
ATOM 816 O O . PHE A 1 105 ? 10.061 8.642 -4.142 1.00 72.06 105 PHE A O 1
ATOM 823 N N . PHE A 1 106 ? 8.922 6.838 -3.428 1.00 68.06 106 PHE A N 1
ATOM 824 C CA . PHE A 1 106 ? 7.640 7.178 -4.077 1.00 68.06 106 PHE A CA 1
ATOM 825 C C . PHE A 1 106 ? 7.715 7.430 -5.601 1.00 68.06 106 PHE A C 1
ATOM 827 O O . PHE A 1 106 ? 6.950 8.224 -6.148 1.00 68.06 106 PHE A O 1
ATOM 834 N N . GLY A 1 107 ? 8.642 6.784 -6.316 1.00 75.38 107 GLY A N 1
ATOM 835 C CA . GLY A 1 107 ? 8.823 7.019 -7.756 1.00 75.38 107 GLY A CA 1
ATOM 836 C C . GLY A 1 107 ? 9.401 8.402 -8.087 1.00 75.38 107 GLY A C 1
ATOM 837 O O . GLY A 1 107 ? 9.290 8.843 -9.224 1.00 75.38 107 GLY A O 1
ATOM 838 N N . ASN A 1 108 ? 9.999 9.095 -7.104 1.00 77.88 108 ASN A N 1
ATOM 839 C CA . ASN A 1 108 ? 10.465 10.486 -7.177 1.00 77.88 108 ASN A CA 1
ATOM 840 C C . ASN A 1 108 ? 9.336 11.493 -7.424 1.00 77.88 108 ASN A C 1
ATOM 842 O O . ASN A 1 108 ? 9.595 12.642 -7.783 1.00 77.88 108 ASN A O 1
ATOM 846 N N . ASN A 1 109 ? 8.098 11.073 -7.171 1.00 77.56 109 ASN A N 1
ATOM 847 C CA . ASN A 1 109 ? 6.939 11.944 -7.189 1.00 77.56 109 ASN A CA 1
ATOM 848 C C . ASN A 1 109 ? 6.858 12.734 -5.881 1.00 77.56 109 ASN A C 1
ATOM 850 O O . ASN A 1 109 ? 7.228 12.255 -4.806 1.00 77.56 109 ASN A O 1
ATOM 854 N N . LYS A 1 110 ? 6.321 13.946 -5.963 1.00 82.38 110 LYS A N 1
ATOM 855 C CA . LYS A 1 110 ? 5.882 14.768 -4.841 1.00 82.38 110 LYS A CA 1
ATOM 856 C C . LYS A 1 110 ? 4.391 14.497 -4.620 1.00 82.38 110 LYS A C 1
ATOM 858 O O . LYS A 1 110 ? 3.563 15.085 -5.318 1.00 82.38 110 LYS A O 1
ATOM 863 N N . PRO A 1 111 ? 4.003 13.678 -3.622 1.00 80.06 111 PRO A N 1
ATOM 864 C CA . PRO A 1 111 ? 2.640 13.154 -3.532 1.00 80.06 111 PRO A CA 1
ATOM 865 C C . PRO A 1 111 ? 1.545 14.226 -3.519 1.00 80.06 111 PRO A C 1
ATOM 867 O O . PRO A 1 111 ? 0.506 14.037 -4.136 1.00 80.06 111 PRO A O 1
ATOM 870 N N . ARG A 1 112 ? 1.773 15.382 -2.877 1.00 82.56 112 ARG A N 1
ATOM 871 C CA . ARG A 1 112 ? 0.771 16.464 -2.838 1.00 82.56 112 ARG A CA 1
ATOM 872 C C . ARG A 1 112 ? 0.443 17.067 -4.203 1.00 82.56 112 ARG A C 1
ATOM 874 O O . ARG A 1 112 ? -0.671 17.544 -4.375 1.00 82.56 112 ARG A O 1
ATOM 881 N N . TYR A 1 113 ? 1.402 17.078 -5.123 1.00 83.94 113 TYR A N 1
ATOM 882 C CA . TYR A 1 113 ? 1.241 17.684 -6.445 1.00 83.94 113 TYR A CA 1
ATOM 883 C C . TYR A 1 113 ? 0.918 16.629 -7.502 1.00 83.94 113 TYR A C 1
ATOM 885 O O . TYR A 1 113 ? 0.054 16.850 -8.343 1.00 83.94 113 TYR A O 1
ATOM 893 N N . ASP A 1 114 ? 1.553 15.460 -7.412 1.00 84.94 114 ASP A N 1
ATOM 894 C CA . ASP A 1 114 ? 1.491 14.463 -8.480 1.00 84.94 114 ASP A CA 1
ATOM 895 C C . ASP A 1 114 ? 0.340 13.469 -8.292 1.00 84.94 114 ASP A C 1
ATOM 897 O O . ASP A 1 114 ? -0.255 13.029 -9.274 1.00 84.94 114 ASP A O 1
ATOM 901 N N . LEU A 1 115 ? -0.033 13.133 -7.049 1.00 84.94 115 LEU A N 1
ATOM 902 C CA . LEU A 1 115 ? -1.079 12.137 -6.790 1.00 84.94 115 LEU A CA 1
ATOM 903 C C . LEU A 1 115 ? -2.449 12.520 -7.381 1.00 84.94 115 LEU A C 1
ATOM 905 O O . LEU A 1 115 ? -3.090 11.630 -7.940 1.00 84.94 115 LEU A O 1
ATOM 909 N N . PRO A 1 116 ? -2.901 13.794 -7.347 1.00 86.69 116 PRO A N 1
ATOM 910 C CA . PRO A 1 116 ? -4.128 14.192 -8.036 1.00 86.69 116 PRO A CA 1
ATOM 911 C C . PRO A 1 116 ? -4.112 13.850 -9.534 1.00 86.69 116 PRO A C 1
ATOM 913 O O . PRO A 1 116 ? -5.097 13.318 -10.036 1.00 86.69 116 PRO A O 1
ATOM 916 N N . SER A 1 117 ? -2.981 14.059 -10.220 1.00 86.56 117 SER A N 1
ATOM 917 C CA . SER A 1 117 ? -2.840 13.720 -11.645 1.00 86.56 117 SER A CA 1
ATOM 918 C C . SER A 1 117 ? -2.856 12.208 -11.894 1.00 86.56 117 SER A C 1
ATOM 920 O O . SER A 1 117 ? -3.434 11.737 -12.868 1.00 86.56 117 SER A O 1
ATOM 922 N N . VAL A 1 118 ? -2.272 11.414 -10.989 1.00 84.25 118 VAL A N 1
ATOM 923 C CA . VAL A 1 118 ? -2.311 9.945 -11.074 1.00 84.25 118 VAL A CA 1
ATOM 924 C C . VAL A 1 118 ? -3.741 9.434 -10.891 1.00 84.25 118 VAL A C 1
ATOM 926 O O . VAL A 1 118 ? -4.172 8.535 -11.611 1.00 84.25 118 VAL A O 1
ATOM 929 N N . VAL A 1 119 ? -4.496 10.026 -9.961 1.00 84.88 119 VAL A N 1
ATOM 930 C CA . VAL A 1 119 ? -5.917 9.712 -9.761 1.00 84.88 119 VAL A CA 1
ATOM 931 C C . VAL A 1 119 ? -6.731 10.076 -10.999 1.00 84.88 119 VAL A C 1
ATOM 933 O O . VAL A 1 119 ? -7.563 9.282 -11.421 1.00 84.88 119 VAL A O 1
ATOM 936 N N . GLU A 1 120 ? -6.481 11.232 -11.608 1.00 86.44 120 GLU A N 1
ATOM 937 C CA . GLU A 1 120 ? -7.152 11.639 -12.846 1.00 86.44 120 GLU A CA 1
ATOM 938 C C . GLU A 1 120 ? -6.895 10.647 -13.987 1.00 86.44 120 GLU A C 1
ATOM 940 O O . GLU A 1 120 ? -7.846 10.155 -14.590 1.00 86.44 120 GLU A O 1
ATOM 945 N N . LYS A 1 121 ? -5.637 10.242 -14.205 1.00 87.31 121 LYS A N 1
ATOM 946 C CA . LYS A 1 121 ? -5.285 9.199 -15.186 1.00 87.31 121 LYS A CA 1
ATOM 947 C C . LYS A 1 121 ? -6.008 7.880 -14.924 1.00 87.31 121 LYS A C 1
ATOM 949 O O . LYS A 1 121 ? -6.473 7.226 -15.855 1.00 87.31 121 LYS A O 1
ATOM 954 N N . TYR A 1 122 ? -6.136 7.488 -13.657 1.00 85.12 122 TYR A N 1
ATOM 955 C CA . TYR A 1 122 ? -6.930 6.319 -13.288 1.00 85.12 122 TYR A CA 1
ATOM 956 C C . TYR A 1 122 ? -8.416 6.493 -13.644 1.00 85.12 122 TYR A C 1
ATOM 958 O O . TYR A 1 122 ? -9.006 5.604 -14.257 1.00 85.12 122 TYR A O 1
ATOM 966 N N . MET A 1 123 ? -9.016 7.644 -13.323 1.00 84.19 123 MET A N 1
ATOM 967 C CA . MET A 1 123 ? -10.417 7.945 -13.651 1.00 84.19 123 MET A CA 1
ATOM 968 C C . MET A 1 123 ? -10.664 7.983 -15.167 1.00 84.19 123 MET A C 1
ATOM 970 O O . MET A 1 123 ? -11.706 7.519 -15.629 1.00 84.19 123 MET A O 1
ATOM 974 N N . ASN A 1 124 ? -9.677 8.443 -15.938 1.00 89.44 124 ASN A N 1
ATOM 975 C CA . ASN A 1 124 ? -9.683 8.444 -17.402 1.00 89.44 124 ASN A CA 1
ATOM 976 C C . ASN A 1 124 ? -9.412 7.059 -18.017 1.00 89.44 124 ASN A C 1
ATOM 978 O O . ASN A 1 124 ? -9.398 6.929 -19.239 1.00 89.44 124 ASN A O 1
ATOM 982 N N . LYS A 1 125 ? -9.223 6.017 -17.193 1.00 88.00 125 LYS A N 1
ATOM 983 C CA . LYS A 1 125 ? -8.879 4.644 -17.607 1.00 88.00 125 LYS A CA 1
ATOM 984 C C . LYS A 1 125 ? -7.534 4.524 -18.335 1.00 88.00 125 LYS A C 1
ATOM 986 O O . LYS A 1 125 ? -7.289 3.526 -19.003 1.00 88.00 125 LYS A O 1
ATOM 991 N N . GLU A 1 126 ? -6.640 5.493 -18.161 1.00 89.31 126 GLU A N 1
ATOM 992 C CA . GLU A 1 126 ? -5.257 5.421 -18.652 1.00 89.31 126 GLU A CA 1
ATOM 993 C C . GLU A 1 126 ? -4.394 4.485 -17.785 1.00 89.31 126 GLU A C 1
ATOM 995 O O . GLU A 1 126 ? -3.324 4.050 -18.206 1.00 89.31 126 GLU A O 1
ATOM 1000 N N . LEU A 1 127 ? -4.851 4.171 -16.564 1.00 83.88 127 LEU A N 1
ATOM 1001 C CA . LEU A 1 127 ? -4.188 3.259 -15.632 1.00 83.88 127 LEU A CA 1
ATOM 1002 C C . LEU A 1 127 ? -5.110 2.098 -15.244 1.00 83.88 127 LEU A C 1
ATOM 1004 O O . LEU A 1 127 ? -6.169 2.290 -14.649 1.00 83.88 127 LEU A O 1
ATOM 1008 N N . GLU A 1 128 ? -4.661 0.872 -15.500 1.00 83.38 128 GLU A N 1
ATOM 1009 C CA . GLU A 1 128 ? -5.362 -0.350 -15.103 1.00 83.38 128 GLU A CA 1
ATOM 1010 C C . GLU A 1 128 ? -4.911 -0.821 -13.715 1.00 83.38 128 GLU A C 1
ATOM 1012 O O . GLU A 1 128 ? -3.957 -1.590 -13.589 1.00 83.38 128 GLU A O 1
ATOM 1017 N N . LEU A 1 129 ? -5.592 -0.368 -12.660 1.00 82.62 129 LEU A N 1
ATOM 1018 C CA . LEU A 1 129 ? -5.256 -0.770 -11.285 1.00 82.62 129 LEU A CA 1
ATOM 1019 C C . LEU A 1 129 ? -5.973 -2.041 -10.823 1.00 82.62 129 LEU A C 1
ATOM 1021 O O . LEU A 1 129 ? -5.465 -2.757 -9.964 1.00 82.62 129 LEU A O 1
ATOM 1025 N N . GLU A 1 130 ? -7.141 -2.336 -11.398 1.00 83.69 130 GLU A N 1
ATOM 1026 C CA . GLU A 1 130 ? -8.001 -3.437 -10.940 1.00 83.69 130 GLU A CA 1
ATOM 1027 C C . GLU A 1 130 ? -7.320 -4.801 -11.063 1.00 83.69 130 GLU A C 1
ATOM 1029 O O . GLU A 1 130 ? -7.492 -5.651 -10.196 1.00 83.69 130 GLU A O 1
ATOM 1034 N N . LYS A 1 131 ? -6.474 -4.989 -12.084 1.00 86.19 131 LYS A N 1
ATOM 1035 C CA . LYS A 1 131 ? -5.722 -6.236 -12.288 1.00 86.19 131 LYS A CA 1
ATOM 1036 C C . LYS A 1 131 ? -4.758 -6.572 -11.151 1.00 86.19 131 LYS A C 1
ATOM 1038 O O . LYS A 1 131 ? -4.362 -7.723 -11.015 1.00 86.19 131 LYS A O 1
ATOM 1043 N N . PHE A 1 132 ? -4.370 -5.582 -10.346 1.00 86.38 132 PHE A N 1
ATOM 1044 C CA . PHE A 1 132 ? -3.476 -5.802 -9.216 1.00 86.38 132 PHE A CA 1
ATOM 1045 C C . PHE A 1 132 ? -4.226 -6.204 -7.939 1.00 86.38 132 PHE A C 1
ATOM 1047 O O . PHE A 1 132 ? -3.603 -6.716 -7.010 1.00 86.38 132 PHE A O 1
ATOM 1054 N N . ILE A 1 133 ? -5.548 -5.999 -7.883 1.00 89.94 133 ILE A N 1
ATOM 1055 C CA . ILE A 1 133 ? -6.392 -6.380 -6.748 1.00 89.94 133 ILE A CA 1
ATOM 1056 C C . ILE A 1 133 ? -6.765 -7.854 -6.894 1.00 89.94 133 ILE A C 1
ATOM 1058 O O . ILE A 1 133 ? -7.646 -8.221 -7.665 1.00 89.94 133 ILE A O 1
ATOM 1062 N N . THR A 1 134 ? -6.108 -8.696 -6.105 1.00 92.75 134 THR A N 1
ATOM 1063 C CA . THR A 1 134 ? -6.332 -10.150 -6.124 1.00 92.75 134 THR A CA 1
ATOM 1064 C C . THR A 1 134 ? -7.422 -10.598 -5.157 1.00 92.75 134 THR A C 1
ATOM 1066 O O . THR A 1 134 ? -8.151 -11.537 -5.451 1.00 92.75 134 THR A O 1
ATOM 1069 N N . HIS A 1 135 ? -7.561 -9.918 -4.015 1.00 93.38 135 HIS A N 1
ATOM 1070 C CA . HIS A 1 135 ? -8.476 -10.323 -2.951 1.00 93.38 135 HIS A CA 1
ATOM 1071 C C . HIS A 1 135 ? -9.184 -9.113 -2.341 1.00 93.38 135 HIS A C 1
ATOM 1073 O O . HIS A 1 135 ? -8.607 -8.029 -2.210 1.00 93.38 135 HIS A O 1
ATOM 1079 N N . LYS A 1 136 ? -10.441 -9.318 -1.944 1.00 94.31 136 LYS A N 1
ATOM 1080 C CA . LYS A 1 136 ? -11.233 -8.381 -1.142 1.00 94.31 136 LYS A CA 1
ATOM 1081 C C . LYS A 1 136 ? -11.694 -9.125 0.103 1.00 94.31 136 LYS A C 1
ATOM 1083 O O . LYS A 1 136 ? -12.340 -10.163 -0.019 1.00 94.31 136 LYS A O 1
ATOM 1088 N N . LEU A 1 137 ? -11.309 -8.623 1.264 1.00 93.94 137 LEU A N 1
ATOM 1089 C CA . LEU A 1 137 ? -11.566 -9.212 2.572 1.00 93.94 137 LEU A CA 1
ATOM 1090 C C . LEU A 1 137 ? -12.231 -8.165 3.463 1.00 93.94 137 LEU A C 1
ATOM 1092 O O . LEU A 1 137 ? -12.234 -6.980 3.137 1.00 93.94 137 LEU A O 1
ATOM 1096 N N . LEU A 1 138 ? -12.807 -8.602 4.577 1.00 94.88 138 LEU A N 1
ATOM 1097 C CA . LEU A 1 138 ? -13.233 -7.670 5.616 1.00 94.88 138 LEU A CA 1
ATOM 1098 C C . LEU A 1 138 ? -12.020 -7.218 6.435 1.00 94.88 138 LEU A C 1
ATOM 1100 O O . LEU A 1 138 ? -11.108 -8.010 6.675 1.00 94.88 138 LEU A O 1
ATOM 1104 N N . PHE A 1 139 ? -12.052 -5.996 6.967 1.00 93.75 139 PHE A N 1
ATOM 1105 C CA . PHE A 1 139 ? -11.014 -5.495 7.874 1.00 93.75 139 PHE A CA 1
ATOM 1106 C C . PHE A 1 139 ? -10.731 -6.442 9.058 1.00 93.75 139 PHE A C 1
ATOM 1108 O O . PHE A 1 139 ? -9.582 -6.631 9.451 1.00 93.75 139 PHE A O 1
ATOM 1115 N N . ALA A 1 140 ? -11.762 -7.117 9.580 1.00 95.69 140 ALA A N 1
ATOM 1116 C CA . ALA A 1 140 ? -11.624 -8.116 10.644 1.00 95.69 140 ALA A CA 1
ATOM 1117 C C . ALA A 1 140 ? -10.786 -9.351 10.240 1.00 95.69 140 ALA A C 1
ATOM 1119 O O . ALA A 1 140 ? -10.242 -10.038 11.102 1.00 95.69 140 ALA A O 1
ATOM 1120 N N . GLU A 1 141 ? -10.649 -9.628 8.942 1.00 96.12 141 GLU A N 1
ATOM 1121 C CA . GLU A 1 141 ? -9.863 -10.736 8.388 1.00 96.12 141 GLU A CA 1
ATOM 1122 C C . GLU A 1 141 ? -8.421 -10.324 8.030 1.00 96.12 141 GLU A C 1
ATOM 1124 O O . GLU A 1 141 ? -7.754 -11.024 7.270 1.00 96.12 141 GLU A O 1
ATOM 1129 N N . ILE A 1 142 ? -7.895 -9.216 8.568 1.00 95.94 142 ILE A N 1
ATOM 1130 C CA . ILE A 1 142 ? -6.570 -8.688 8.195 1.00 95.94 142 ILE A CA 1
ATOM 1131 C C . ILE A 1 142 ? -5.435 -9.728 8.273 1.00 95.94 142 ILE A C 1
ATOM 1133 O O . ILE A 1 142 ? -4.562 -9.753 7.409 1.00 95.94 142 ILE A O 1
ATOM 1137 N N . ASN A 1 143 ? -5.470 -10.651 9.241 1.00 96.81 143 ASN A N 1
ATOM 1138 C CA . ASN A 1 143 ? -4.464 -11.715 9.357 1.00 96.81 143 ASN A CA 1
ATOM 1139 C C . ASN A 1 143 ? -4.478 -12.672 8.155 1.00 96.81 143 ASN A C 1
ATOM 1141 O O . ASN A 1 143 ? -3.423 -13.056 7.662 1.00 96.81 143 ASN A O 1
ATOM 1145 N N . LYS A 1 144 ? -5.658 -12.972 7.603 1.00 96.81 144 LYS A N 1
ATOM 1146 C CA . LYS A 1 144 ? -5.793 -13.772 6.377 1.00 96.81 144 LYS A CA 1
ATOM 1147 C C . LYS A 1 144 ? -5.178 -13.053 5.174 1.00 96.81 144 LYS A C 1
ATOM 1149 O O . LYS A 1 144 ? -4.600 -13.703 4.308 1.00 96.81 144 LYS A O 1
ATOM 1154 N N . ALA A 1 145 ? -5.257 -11.720 5.125 1.00 94.69 145 ALA A N 1
ATOM 1155 C CA . ALA A 1 145 ? -4.585 -10.932 4.092 1.00 94.69 145 ALA A CA 1
ATOM 1156 C C . ALA A 1 145 ? -3.053 -11.074 4.174 1.00 94.69 145 ALA A C 1
ATOM 1158 O O . ALA A 1 145 ? -2.399 -11.204 3.138 1.00 94.69 145 ALA A O 1
ATOM 1159 N N . PHE A 1 146 ? -2.491 -11.098 5.389 1.00 94.94 146 PHE A N 1
ATOM 1160 C CA . PHE A 1 146 ? -1.067 -11.365 5.609 1.00 94.94 146 PHE A CA 1
ATOM 1161 C C . PHE A 1 146 ? -0.677 -12.793 5.215 1.00 94.94 146 PHE A C 1
ATOM 1163 O O . PHE A 1 146 ? 0.342 -12.971 4.550 1.00 94.94 146 PHE A O 1
ATOM 1170 N N . ASP A 1 147 ? -1.495 -13.793 5.546 1.00 96.62 147 ASP A N 1
ATOM 1171 C CA . ASP A 1 147 ? -1.232 -15.186 5.168 1.00 96.62 147 ASP A CA 1
ATOM 1172 C C . ASP A 1 147 ? -1.180 -15.365 3.643 1.00 96.62 147 ASP A C 1
ATOM 1174 O O . ASP A 1 147 ? -0.272 -16.016 3.127 1.00 96.62 147 ASP A O 1
ATOM 1178 N N . LEU A 1 148 ? -2.115 -14.750 2.909 1.00 94.88 148 LEU A N 1
ATOM 1179 C CA . LEU A 1 148 ? -2.125 -14.764 1.439 1.00 94.88 148 LEU A CA 1
ATOM 1180 C C . LEU A 1 148 ? -0.872 -14.104 0.850 1.00 94.88 148 LEU A C 1
ATOM 1182 O O . LEU A 1 148 ? -0.314 -14.601 -0.128 1.00 94.88 148 LEU A O 1
ATOM 1186 N N . MET A 1 149 ? -0.413 -13.002 1.452 1.00 90.12 149 MET A N 1
ATOM 1187 C CA . MET A 1 149 ? 0.814 -12.317 1.037 1.00 90.12 149 MET A CA 1
ATOM 1188 C C . MET A 1 149 ? 2.049 -13.197 1.269 1.00 90.12 149 MET A C 1
ATOM 1190 O O . MET A 1 149 ? 2.880 -13.326 0.374 1.00 90.12 149 MET A O 1
ATOM 1194 N N . LEU A 1 150 ? 2.162 -13.832 2.439 1.00 90.31 150 LEU A N 1
ATOM 1195 C CA . LEU A 1 150 ? 3.297 -14.698 2.780 1.00 90.31 150 LEU A CA 1
ATOM 1196 C C . LEU A 1 150 ? 3.366 -15.953 1.902 1.00 90.31 150 LEU A C 1
ATOM 1198 O O . LEU A 1 150 ? 4.459 -16.413 1.582 1.00 90.31 150 LEU A O 1
ATOM 1202 N N . LYS A 1 151 ? 2.215 -16.487 1.484 1.00 94.62 151 LYS A N 1
ATOM 1203 C CA . LYS A 1 151 ? 2.137 -17.622 0.550 1.00 94.62 151 LYS A CA 1
ATOM 1204 C C . LYS A 1 151 ? 2.397 -17.235 -0.909 1.00 94.62 151 LYS A C 1
ATOM 1206 O O . LYS A 1 151 ? 2.531 -18.119 -1.747 1.00 94.62 151 LYS A O 1
ATOM 1211 N N . GLY A 1 152 ? 2.455 -15.938 -1.223 1.00 90.81 152 GLY A N 1
ATOM 1212 C CA . GLY A 1 152 ? 2.556 -15.449 -2.601 1.00 90.81 152 GLY A CA 1
ATOM 1213 C C . GLY A 1 152 ? 1.270 -15.627 -3.416 1.00 90.81 152 GLY A C 1
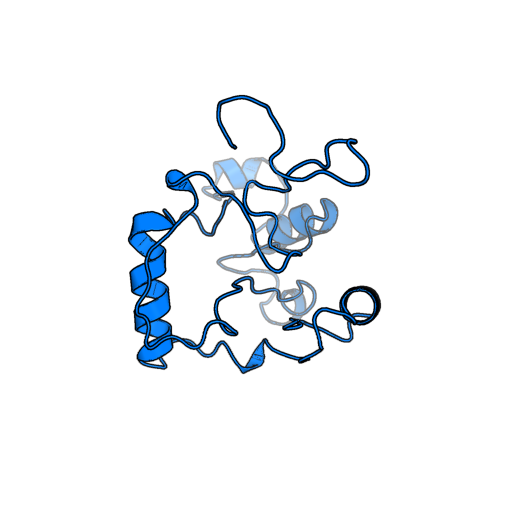ATOM 1214 O O . GLY A 1 152 ? 1.305 -15.543 -4.639 1.00 90.81 152 GLY A O 1
ATOM 1215 N N . GLU A 1 153 ? 0.135 -15.868 -2.756 1.00 92.25 153 GLU A N 1
ATOM 1216 C CA . GLU A 1 153 ? -1.172 -16.071 -3.396 1.00 92.25 153 GLU A CA 1
ATOM 1217 C C . GLU A 1 153 ? -1.899 -14.739 -3.658 1.00 92.25 153 GLU A C 1
ATOM 1219 O O . GLU A 1 153 ? -2.792 -14.677 -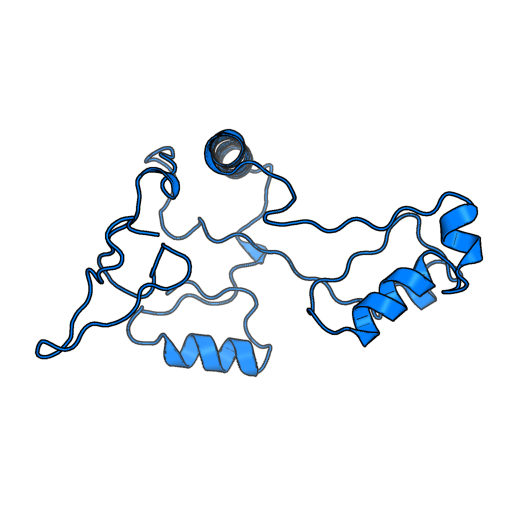4.500 1.00 92.25 153 GLU A O 1
ATOM 1224 N N . GLY A 1 154 ? -1.519 -13.656 -2.967 1.00 85.62 154 GLY A N 1
ATOM 1225 C CA . GLY A 1 154 ? -2.097 -12.321 -3.140 1.00 85.62 154 GLY A CA 1
ATOM 1226 C C . GLY A 1 154 ? -1.076 -11.265 -3.568 1.00 85.62 154 GLY A C 1
ATOM 1227 O O . GLY A 1 154 ? -0.030 -11.120 -2.941 1.00 85.62 154 GLY A O 1
ATOM 1228 N N . LEU A 1 155 ? -1.412 -10.471 -4.592 1.00 86.94 155 LEU A N 1
ATOM 1229 C CA . LEU A 1 155 ? -0.612 -9.313 -5.017 1.00 86.94 155 LEU A CA 1
ATOM 1230 C C . LEU A 1 155 ? -1.017 -8.041 -4.254 1.00 86.94 155 LEU A C 1
ATOM 1232 O O . LEU A 1 155 ? -0.187 -7.371 -3.638 1.00 86.94 155 LEU A O 1
ATOM 1236 N N . ARG A 1 156 ? -2.316 -7.719 -4.261 1.00 89.19 156 ARG A N 1
ATOM 1237 C CA . ARG A 1 156 ? -2.938 -6.724 -3.374 1.00 89.19 156 ARG A CA 1
ATOM 1238 C C . ARG A 1 156 ? -4.234 -7.280 -2.798 1.00 89.19 156 ARG A C 1
ATOM 1240 O O . ARG A 1 156 ? -5.044 -7.869 -3.523 1.00 89.19 156 ARG A O 1
ATOM 1247 N N . CYS A 1 157 ? -4.425 -7.027 -1.508 1.00 89.12 157 CYS A N 1
ATOM 1248 C CA . CYS A 1 157 ? -5.640 -7.324 -0.759 1.00 89.12 157 CYS A CA 1
ATOM 1249 C C . CYS A 1 157 ? -6.267 -5.997 -0.316 1.00 89.12 157 CYS A C 1
ATOM 1251 O O . CYS A 1 157 ? -5.581 -5.172 0.287 1.00 89.12 157 CYS A O 1
ATOM 1253 N N . ILE A 1 158 ? -7.549 -5.788 -0.612 1.00 90.12 158 ILE A N 1
ATOM 1254 C CA . ILE A 1 158 ? -8.338 -4.688 -0.038 1.00 90.12 158 ILE A CA 1
ATOM 1255 C C . ILE A 1 158 ? -9.057 -5.243 1.187 1.00 90.12 158 ILE A C 1
ATOM 1257 O O . ILE A 1 158 ? -9.726 -6.269 1.064 1.00 90.12 158 ILE A O 1
ATOM 1261 N N . CYS A 1 159 ? -8.890 -4.582 2.330 1.00 84.81 159 CYS A N 1
ATOM 1262 C CA . CYS A 1 159 ? -9.499 -4.938 3.611 1.00 84.81 159 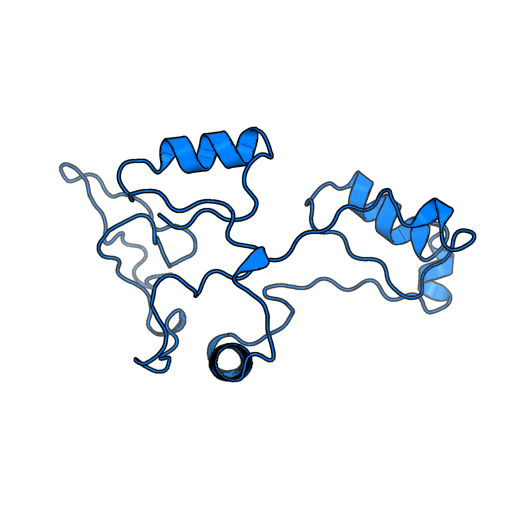CYS A CA 1
ATOM 1263 C C . CYS A 1 159 ? -10.350 -3.776 4.126 1.00 84.81 159 CYS A C 1
ATOM 1265 O O . CYS A 1 159 ? -9.979 -2.620 3.810 1.00 84.81 159 CYS A O 1
#

Radius of gyration: 20.09 Å; chains: 1; bounding box: 51×35×54 Å

Foldseek 3Di:
DPPVPAAPDDDPNHGDDDDPQFNPLDPDDDHDPLPDADEDPPDDPLQQDDDDDDDDDPPCVPPVQADPAFDDDPPDPVVVCVSVCSNHNPPPVVVVVPDDDDDDDPNVDDCRPCVRVVVVCVVVVVDDRVVQAQEEDDSVCVVVVVVCVVVVNHRDYGD

Organism: Nicotiana tabacum (NCBI:txid4097)

Secondary structure (DSSP, 8-state):
--TT---SEEETTEEE--STTT--SSSS----GGG-----TTS-GGG--------TTSGGGTTTT--S-----S--HHHHHHHHHHHS-S-THHHHTT------SGGG--HHHHHHHHHHHHHTTSS--GGGEEEE--GGGHHHHHHHHHTT--SEEE-

InterPro domains:
  IPR011032 GroES-like superfamily [SSF50129] (2-89)
  IPR011032 GroES-like superfamily [SSF50129] (111-158)